Protein AF-A8T4Q4-F1 (afdb_monomer_lite)

Foldseek 3Di:
DPLPQAPLSVQVVVQKDKWKWFPAPDTDTDDPVNRVCLSVVVAADPHDDPQKGFMKMWIDDPVRDIDIDTDIFGADPRRGGPSVRRSVVSVVVVVVVVPPPD

Radius of gyration: 13.76 Å; chains: 1; bounding box: 28×28×41 Å

Sequence (102 aa):
MENIQTLTQLLNNSHCEYQIFDLGRRIRTIEPQLFTDVEKGQCPYPFPMQRKAHLAIAYWNEQKQPWIWFLKFELDERGLLKQADVGNFIKYVVEAMGHTPK

pLDDT: mean 90.59, std 12.46, range [36.88, 98.12]

Secondary structure (DSSP, 8-state):
-----SHHHHHHHTT-EEEEEEESSSEEEE-HHHHHHHHTTSS--SS-BTTEEEEEEEEE-TT--EEEEEEEEEB-TTS-B-HHHHHHHHHHHHHHHHT---

Structure (mmCIF, N/CA/C/O backbone):
data_AF-A8T4Q4-F1
#
_entry.id   AF-A8T4Q4-F1
#
loop_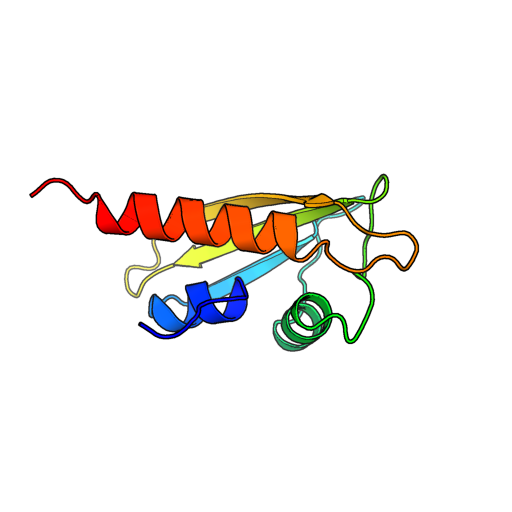
_atom_site.group_PDB
_atom_site.id
_atom_site.type_symbol
_atom_site.label_atom_id
_atom_site.label_alt_id
_atom_site.label_comp_id
_atom_site.label_asym_id
_atom_site.label_entity_id
_atom_site.label_seq_id
_atom_site.pdbx_PDB_ins_code
_atom_site.Cartn_x
_atom_site.Cartn_y
_atom_site.Cartn_z
_atom_site.occupancy
_atom_site.B_iso_or_equiv
_atom_site.auth_seq_id
_atom_site.auth_comp_id
_atom_site.auth_asym_id
_atom_site.auth_atom_id
_atom_site.pdbx_PDB_model_num
ATOM 1 N N . MET A 1 1 ? 12.417 0.849 17.527 1.00 46.66 1 MET A N 1
ATOM 2 C CA . MET A 1 1 ? 11.235 0.992 16.655 1.00 46.66 1 MET A CA 1
ATOM 3 C C . MET A 1 1 ? 11.464 0.089 15.467 1.00 46.66 1 MET A C 1
ATOM 5 O O . MET A 1 1 ? 12.522 0.202 14.858 1.00 46.66 1 MET A O 1
ATOM 9 N N . GLU A 1 2 ? 10.563 -0.853 15.206 1.00 54.28 2 GLU A N 1
ATOM 10 C CA . GLU A 1 2 ? 10.628 -1.644 13.975 1.00 54.28 2 GLU A CA 1
ATOM 11 C C . GLU A 1 2 ? 10.638 -0.699 12.769 1.00 54.28 2 GLU A C 1
ATOM 13 O O . GLU A 1 2 ? 9.939 0.316 12.759 1.00 54.28 2 GLU A O 1
ATOM 18 N N . ASN A 1 3 ? 11.488 -0.986 11.786 1.00 77.69 3 ASN A N 1
ATOM 19 C CA . ASN A 1 3 ? 11.609 -0.167 10.589 1.00 77.69 3 ASN A CA 1
ATOM 20 C C . ASN A 1 3 ? 10.406 -0.479 9.683 1.00 77.69 3 ASN A C 1
ATOM 22 O O . ASN A 1 3 ? 10.453 -1.432 8.907 1.00 77.69 3 ASN A O 1
ATOM 26 N N . ILE A 1 4 ? 9.302 0.255 9.859 1.00 86.88 4 ILE A N 1
ATOM 27 C CA . ILE A 1 4 ? 8.089 0.104 9.046 1.00 86.88 4 ILE A CA 1
ATOM 28 C C . ILE A 1 4 ? 8.423 0.558 7.623 1.00 86.88 4 ILE A C 1
ATOM 30 O O . ILE A 1 4 ? 8.680 1.737 7.389 1.00 86.88 4 ILE A O 1
ATOM 34 N N . GLN A 1 5 ? 8.438 -0.385 6.682 1.00 89.69 5 GLN A N 1
ATOM 35 C CA . GLN A 1 5 ? 8.860 -0.159 5.294 1.00 89.69 5 GLN A CA 1
ATOM 36 C C . GLN A 1 5 ? 7.717 -0.320 4.286 1.00 89.69 5 GLN A C 1
ATOM 38 O O . GLN A 1 5 ? 7.858 0.093 3.140 1.00 89.69 5 GLN A O 1
ATOM 43 N N . THR A 1 6 ? 6.584 -0.890 4.704 1.00 93.94 6 THR A N 1
ATOM 44 C CA . THR A 1 6 ? 5.412 -1.143 3.851 1.00 93.94 6 THR A CA 1
ATOM 45 C C . THR A 1 6 ? 4.126 -0.635 4.503 1.00 93.94 6 THR A C 1
ATOM 47 O O . THR A 1 6 ? 4.027 -0.543 5.730 1.00 93.94 6 THR A O 1
ATOM 50 N N . LEU A 1 7 ? 3.123 -0.321 3.686 1.00 94.06 7 LEU A N 1
ATOM 51 C CA . LEU A 1 7 ? 1.774 0.029 4.122 1.00 94.06 7 LEU A CA 1
ATOM 52 C C . LEU A 1 7 ? 1.110 -1.157 4.817 1.00 94.06 7 LEU A C 1
ATOM 54 O O . LEU A 1 7 ? 0.453 -0.957 5.832 1.00 94.06 7 LEU A O 1
ATOM 58 N N . THR A 1 8 ? 1.337 -2.386 4.338 1.00 93.44 8 THR A N 1
ATOM 59 C CA . THR A 1 8 ? 0.860 -3.598 5.023 1.00 93.44 8 THR A CA 1
ATOM 60 C C . THR A 1 8 ? 1.385 -3.677 6.459 1.00 93.44 8 THR A C 1
ATOM 62 O O . THR A 1 8 ? 0.611 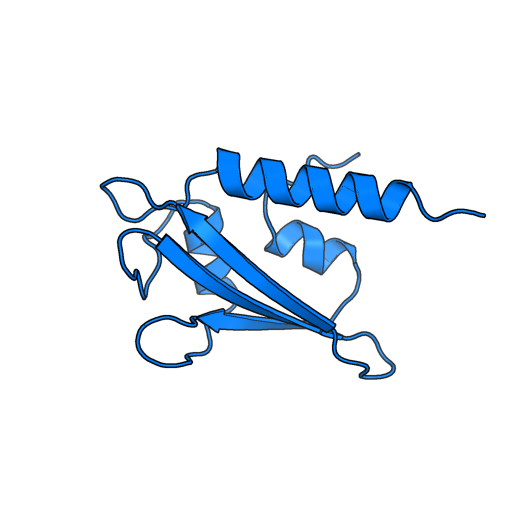-3.907 7.383 1.00 93.44 8 THR A O 1
ATOM 65 N N . GLN A 1 9 ? 2.681 -3.427 6.687 1.00 92.12 9 GLN A N 1
ATOM 66 C CA . GLN A 1 9 ? 3.233 -3.377 8.049 1.00 92.12 9 GLN A CA 1
ATOM 67 C C . GLN A 1 9 ? 2.620 -2.245 8.878 1.00 92.12 9 GLN A C 1
ATOM 69 O O . GLN A 1 9 ? 2.288 -2.456 10.041 1.00 92.12 9 GLN A O 1
ATOM 74 N N . LEU A 1 10 ? 2.456 -1.057 8.287 1.00 91.12 10 LEU A N 1
ATOM 75 C CA . LEU A 1 10 ? 1.857 0.094 8.965 1.00 91.12 10 LEU A CA 1
ATOM 76 C C . LEU A 1 10 ? 0.428 -0.208 9.447 1.00 91.12 10 LEU A C 1
ATOM 78 O O . LEU A 1 10 ? 0.097 0.098 10.589 1.00 91.12 10 LEU A O 1
ATOM 82 N N . LEU A 1 11 ? -0.390 -0.828 8.593 1.00 89.38 11 LEU A N 1
ATOM 83 C CA . LEU A 1 11 ? -1.785 -1.181 8.877 1.00 89.38 11 LEU A CA 1
ATOM 84 C C . LEU A 1 11 ? -1.898 -2.340 9.876 1.00 89.38 11 LEU A C 1
ATOM 86 O O . LEU A 1 11 ? -2.722 -2.297 10.784 1.00 89.38 11 LEU A O 1
ATOM 90 N N . ASN A 1 12 ? -1.037 -3.354 9.767 1.00 89.25 12 ASN A N 1
ATOM 91 C CA . ASN A 1 12 ? -1.018 -4.457 10.730 1.00 89.25 12 ASN A CA 1
ATOM 92 C C . ASN A 1 12 ? -0.637 -3.974 12.138 1.00 89.25 12 ASN A C 1
ATOM 94 O O . ASN A 1 12 ? -1.206 -4.434 13.127 1.00 89.25 12 ASN A O 1
ATOM 98 N N . ASN A 1 13 ? 0.280 -3.006 12.232 1.00 87.88 13 ASN A N 1
ATOM 99 C CA . ASN A 1 13 ? 0.699 -2.422 13.505 1.00 87.88 13 ASN A CA 1
ATOM 100 C C . ASN A 1 13 ? -0.366 -1.515 14.144 1.00 87.88 13 ASN A C 1
ATOM 102 O O . ASN A 1 13 ? -0.290 -1.257 15.343 1.00 87.88 13 ASN A O 1
ATOM 106 N N . SER A 1 14 ? -1.356 -1.030 13.385 1.00 80.94 14 SER A N 1
ATOM 107 C CA . SER A 1 14 ? -2.428 -0.177 13.915 1.00 80.94 14 SER A CA 1
ATOM 108 C C . SER A 1 14 ? -3.632 -0.955 14.460 1.00 80.94 14 SER A C 1
ATOM 110 O O . SER A 1 14 ? -4.612 -0.329 14.866 1.00 80.94 14 SER A O 1
ATOM 112 N N . HIS A 1 15 ? -3.581 -2.295 14.479 1.00 81.94 15 HIS A N 1
ATOM 113 C CA . HIS A 1 15 ? -4.686 -3.169 14.904 1.00 81.94 15 HIS A CA 1
ATOM 114 C C . HIS A 1 15 ? -6.024 -2.855 14.205 1.00 81.94 15 HIS A C 1
ATOM 116 O O . HIS A 1 15 ? -7.095 -3.000 14.793 1.00 81.94 15 HIS A O 1
ATOM 122 N N . CYS A 1 16 ? -5.965 -2.404 12.951 1.00 86.38 16 CYS A N 1
ATOM 123 C CA . CYS A 1 16 ? -7.139 -2.130 12.131 1.00 86.38 16 CYS A CA 1
ATOM 124 C C . CYS A 1 16 ? -7.356 -3.255 11.118 1.00 86.38 16 CYS A C 1
ATOM 126 O O . CYS A 1 16 ? -6.404 -3.811 10.570 1.00 86.38 16 CYS A O 1
ATOM 128 N N . GLU A 1 17 ? -8.616 -3.538 10.808 1.00 92.19 17 GLU A N 1
ATOM 129 C CA . GLU A 1 17 ? -8.953 -4.277 9.594 1.00 92.19 17 GLU A CA 1
ATOM 130 C C . GLU A 1 17 ? -8.868 -3.332 8.391 1.00 92.19 17 GLU A C 1
ATOM 132 O O . GLU A 1 17 ? -9.088 -2.123 8.525 1.00 92.19 17 GLU A O 1
ATOM 137 N N . TYR A 1 18 ? -8.539 -3.863 7.210 1.00 94.94 18 TYR A N 1
ATOM 138 C CA . TYR A 1 18 ? -8.406 -3.046 6.009 1.00 94.94 18 TYR A CA 1
ATOM 139 C C . TYR A 1 18 ? -8.701 -3.802 4.712 1.00 94.94 18 TYR A C 1
ATOM 141 O O . TYR A 1 18 ? -8.605 -5.025 4.627 1.00 94.94 18 TYR A O 1
ATOM 149 N N . GLN A 1 19 ? -9.027 -3.036 3.671 1.00 96.38 19 GLN A N 1
ATOM 150 C CA . GLN A 1 19 ? -9.240 -3.511 2.312 1.00 96.38 19 GLN A CA 1
ATOM 151 C C . GLN A 1 19 ? -8.578 -2.563 1.309 1.00 96.38 19 GLN A C 1
ATOM 153 O O . GLN A 1 19 ? -8.726 -1.339 1.391 1.00 96.38 19 GLN A O 1
ATOM 158 N N . ILE A 1 20 ? -7.852 -3.139 0.349 1.00 97.56 20 ILE A N 1
ATOM 159 C CA . ILE A 1 20 ? -7.137 -2.397 -0.690 1.00 97.56 20 ILE A CA 1
ATOM 160 C C . ILE A 1 20 ? -7.951 -2.395 -1.980 1.00 97.56 20 ILE A C 1
ATOM 162 O O . ILE A 1 20 ? -8.477 -3.426 -2.409 1.00 97.56 20 ILE A O 1
ATOM 166 N N . PHE A 1 21 ? -7.992 -1.239 -2.632 1.00 98.12 21 PHE A N 1
ATOM 167 C CA . PHE A 1 21 ? -8.623 -1.049 -3.925 1.00 98.12 21 PHE A CA 1
ATOM 168 C C . PHE A 1 21 ? -7.664 -0.382 -4.908 1.00 98.12 21 PHE A C 1
ATOM 170 O O . PHE A 1 21 ? -7.005 0.599 -4.575 1.00 98.12 21 PHE A O 1
ATOM 177 N N . ASP A 1 22 ? -7.640 -0.867 -6.144 1.00 98.00 22 ASP A N 1
ATOM 178 C CA . ASP A 1 22 ? -7.172 -0.094 -7.287 1.00 98.00 22 ASP A CA 1
ATOM 179 C C . ASP A 1 22 ? -8.257 0.889 -7.727 1.00 98.00 22 ASP A C 1
ATOM 181 O O . ASP A 1 22 ? -9.440 0.544 -7.786 1.00 98.00 22 ASP A O 1
ATOM 185 N N . LEU A 1 23 ? -7.833 2.101 -8.070 1.00 97.50 23 LEU A N 1
ATOM 186 C CA . LEU A 1 23 ? -8.668 3.196 -8.561 1.00 97.50 23 LEU A CA 1
ATOM 187 C C . LEU A 1 23 ? -8.277 3.612 -9.986 1.00 97.50 23 LEU A C 1
ATOM 189 O O . LEU A 1 23 ? -8.425 4.777 -10.357 1.00 97.50 23 LEU A O 1
ATOM 193 N N . GLY A 1 24 ? -7.721 2.689 -10.773 1.00 93.25 24 GLY A N 1
ATOM 194 C CA . GLY A 1 24 ? -7.341 2.925 -12.157 1.00 93.25 24 GLY A CA 1
ATOM 195 C C . GLY A 1 24 ? -8.559 2.995 -13.081 1.00 93.25 24 GLY A C 1
ATOM 196 O O . GLY A 1 24 ? -9.519 3.730 -12.866 1.00 93.25 24 GLY A O 1
ATOM 197 N N . ARG A 1 25 ? -8.546 2.205 -14.159 1.00 91.81 25 ARG A N 1
ATOM 198 C CA . ARG A 1 25 ? -9.637 2.220 -15.157 1.00 91.81 25 ARG A CA 1
ATOM 199 C C . ARG A 1 25 ? -10.982 1.733 -14.605 1.00 91.81 25 ARG A C 1
ATOM 201 O O . ARG A 1 25 ? -12.020 2.035 -15.186 1.00 91.81 25 ARG A O 1
ATOM 208 N N . ARG A 1 26 ? -10.962 0.907 -13.559 1.00 94.62 26 ARG A N 1
ATOM 209 C CA . ARG A 1 26 ? -12.135 0.388 -12.843 1.00 94.62 26 ARG A CA 1
ATOM 210 C C . ARG A 1 26 ? -11.747 0.210 -11.385 1.00 94.62 26 ARG A C 1
ATOM 212 O O . ARG A 1 26 ? -10.619 -0.198 -11.133 1.00 94.62 26 ARG A O 1
ATOM 219 N N . ILE A 1 27 ? -12.690 0.415 -10.472 1.00 96.69 27 ILE A N 1
ATOM 220 C CA . ILE A 1 27 ? -12.470 0.078 -9.065 1.00 96.69 27 ILE A CA 1
ATOM 221 C C . ILE A 1 27 ? -12.365 -1.444 -8.945 1.00 96.69 27 ILE A C 1
ATOM 223 O O . ILE A 1 27 ? -13.246 -2.165 -9.422 1.00 96.69 27 ILE A O 1
ATOM 227 N N . ARG A 1 28 ? -11.273 -1.934 -8.357 1.00 97.19 28 ARG A N 1
ATOM 228 C CA . ARG A 1 28 ? -11.020 -3.368 -8.152 1.00 97.19 28 ARG A CA 1
ATOM 229 C C . ARG A 1 28 ? -10.438 -3.592 -6.775 1.00 97.19 28 ARG A C 1
ATOM 231 O O . ARG A 1 28 ? -9.574 -2.834 -6.365 1.00 97.19 28 ARG A O 1
ATOM 238 N N . THR A 1 29 ? -10.857 -4.645 -6.093 1.00 97.75 29 THR A N 1
ATOM 239 C CA . THR A 1 29 ? -10.172 -5.093 -4.880 1.00 97.75 29 THR A CA 1
ATOM 240 C C . THR A 1 29 ? -8.805 -5.669 -5.242 1.00 97.75 29 THR A C 1
ATOM 242 O O . THR A 1 29 ? -8.652 -6.311 -6.284 1.00 97.75 29 THR A O 1
ATOM 245 N N . ILE A 1 30 ? -7.806 -5.429 -4.395 1.00 97.69 30 ILE A N 1
ATOM 246 C CA . ILE A 1 30 ? -6.499 -6.081 -4.483 1.00 97.69 30 ILE A CA 1
ATOM 247 C C . ILE A 1 30 ? -6.392 -7.033 -3.298 1.00 97.69 30 ILE A C 1
ATOM 249 O O . ILE A 1 30 ? -6.554 -6.618 -2.152 1.00 97.69 30 ILE A O 1
ATOM 253 N N . GLU A 1 31 ? -6.125 -8.306 -3.583 1.00 97.19 31 GLU A N 1
ATOM 254 C CA . GLU A 1 31 ? -5.911 -9.311 -2.544 1.00 97.19 31 GLU A CA 1
ATOM 255 C C . GLU A 1 31 ? -4.727 -8.918 -1.641 1.00 97.19 31 GLU A C 1
ATOM 257 O O . GLU A 1 31 ? -3.684 -8.511 -2.168 1.00 97.19 31 GLU A O 1
ATOM 262 N N . PRO A 1 32 ? -4.826 -9.069 -0.305 1.00 94.62 32 PRO A N 1
ATOM 263 C CA . PRO A 1 32 ? -3.769 -8.648 0.618 1.00 94.62 32 PRO A CA 1
ATOM 264 C C . PRO A 1 32 ? -2.397 -9.262 0.311 1.00 94.62 32 PRO A C 1
ATOM 266 O O . PRO A 1 32 ? -1.377 -8.574 0.375 1.00 94.62 32 PRO A O 1
ATOM 269 N N . GLN A 1 33 ? -2.365 -10.542 -0.079 1.00 95.88 33 GLN A N 1
ATOM 270 C CA . GLN A 1 33 ? -1.121 -11.218 -0.453 1.00 95.88 33 GLN A CA 1
ATOM 271 C C . GLN A 1 33 ? -0.515 -10.619 -1.726 1.00 95.88 33 GLN A C 1
ATOM 273 O O . GLN A 1 33 ? 0.672 -10.312 -1.750 1.00 95.88 33 GLN A O 1
ATOM 278 N N . LEU A 1 34 ? -1.334 -10.382 -2.757 1.00 97.44 34 LEU A N 1
ATOM 279 C CA . LEU A 1 34 ? -0.874 -9.746 -3.992 1.00 97.44 34 LEU A CA 1
ATOM 280 C C . LEU A 1 34 ? -0.309 -8.352 -3.707 1.00 97.44 34 LEU A C 1
ATOM 282 O O . LEU A 1 34 ? 0.746 -7.998 -4.224 1.00 97.44 34 LEU A O 1
ATOM 286 N N . PHE A 1 35 ? -0.984 -7.568 -2.865 1.00 96.88 35 PHE A N 1
ATOM 287 C CA . PHE A 1 35 ? -0.492 -6.251 -2.474 1.00 96.88 35 PHE A CA 1
ATOM 288 C C . PHE A 1 35 ? 0.845 -6.344 -1.726 1.00 96.88 35 PHE A C 1
ATOM 290 O O . PHE A 1 35 ? 1.781 -5.624 -2.061 1.00 96.88 35 PHE A O 1
ATOM 297 N N . THR A 1 36 ? 0.976 -7.294 -0.799 1.00 96.06 36 THR A N 1
ATOM 298 C CA . THR A 1 36 ? 2.230 -7.560 -0.078 1.00 96.06 36 THR A CA 1
ATOM 299 C C . THR A 1 36 ? 3.382 -7.890 -1.035 1.00 96.06 36 THR A C 1
ATOM 301 O O . THR A 1 36 ? 4.500 -7.403 -0.855 1.00 96.06 36 THR A O 1
ATOM 304 N N . ASP A 1 37 ? 3.126 -8.698 -2.064 1.00 97.38 37 ASP A N 1
ATOM 305 C CA . ASP A 1 37 ? 4.135 -9.078 -3.058 1.00 97.38 37 ASP A CA 1
ATOM 306 C C . ASP A 1 37 ? 4.557 -7.873 -3.920 1.00 97.38 37 ASP A C 1
ATOM 308 O O . ASP A 1 37 ? 5.744 -7.699 -4.215 1.00 97.38 37 ASP A O 1
ATOM 312 N N . VAL A 1 38 ? 3.608 -6.992 -4.263 1.00 97.38 38 VAL A N 1
ATOM 313 C CA . VAL A 1 38 ? 3.883 -5.718 -4.949 1.00 97.38 38 VAL A CA 1
ATOM 314 C C . VAL A 1 38 ? 4.752 -4.806 -4.083 1.00 97.38 38 VAL A C 1
ATOM 316 O O . VAL A 1 38 ? 5.742 -4.256 -4.569 1.00 97.38 38 VAL A O 1
ATOM 319 N N . GLU A 1 39 ? 4.422 -4.653 -2.800 1.00 96.12 39 GLU A N 1
ATOM 320 C CA . GLU A 1 39 ? 5.196 -3.826 -1.867 1.00 96.12 39 GLU A CA 1
ATOM 321 C C . GLU A 1 39 ? 6.629 -4.337 -1.697 1.00 96.12 39 GLU A C 1
ATOM 323 O O . GLU A 1 39 ? 7.559 -3.539 -1.607 1.00 96.12 39 GLU A O 1
ATOM 328 N N . LYS A 1 40 ? 6.835 -5.657 -1.748 1.00 95.50 40 LYS A N 1
ATOM 329 C CA . LYS A 1 40 ? 8.164 -6.290 -1.715 1.00 95.50 40 LYS A CA 1
ATOM 330 C C . LYS A 1 40 ? 8.902 -6.253 -3.058 1.00 95.50 40 LYS A C 1
ATOM 332 O O . LYS A 1 40 ? 10.021 -6.757 -3.148 1.00 95.50 40 LYS A O 1
ATOM 337 N N . GLY A 1 41 ? 8.291 -5.706 -4.111 1.00 95.88 41 GLY A N 1
ATOM 338 C CA . GLY A 1 41 ? 8.856 -5.685 -5.461 1.00 95.88 41 GLY A CA 1
ATOM 339 C C . GLY A 1 41 ? 8.984 -7.071 -6.104 1.00 95.88 41 GLY A C 1
ATOM 340 O O . GLY A 1 41 ? 9.774 -7.245 -7.033 1.00 95.88 41 GLY A O 1
ATOM 341 N N . GLN A 1 42 ? 8.238 -8.063 -5.610 1.00 97.38 42 GLN A N 1
ATOM 342 C CA . GLN A 1 42 ? 8.238 -9.433 -6.134 1.00 97.38 42 GLN A CA 1
ATOM 343 C C . GLN A 1 42 ? 7.413 -9.546 -7.420 1.00 97.38 42 GLN A C 1
ATOM 345 O O . GLN A 1 42 ? 7.698 -10.392 -8.267 1.00 97.38 42 GLN A O 1
ATOM 350 N N . CYS A 1 43 ? 6.425 -8.668 -7.598 1.00 97.44 43 CYS A N 1
ATOM 351 C CA . CYS A 1 43 ? 5.631 -8.561 -8.814 1.00 97.44 43 CYS A CA 1
ATOM 352 C C . CYS A 1 43 ? 5.290 -7.089 -9.134 1.00 97.44 43 CYS A C 1
ATOM 354 O O . CYS A 1 43 ? 5.340 -6.230 -8.248 1.00 97.44 43 CYS A O 1
ATOM 356 N N . PRO A 1 44 ? 4.986 -6.763 -10.405 1.00 97.69 44 PRO A N 1
ATOM 357 C CA . PRO A 1 44 ? 4.534 -5.429 -10.785 1.00 97.69 44 PRO A CA 1
ATOM 358 C C . PRO A 1 44 ? 3.145 -5.119 -10.229 1.00 97.69 44 PRO A C 1
ATOM 360 O O . PRO A 1 44 ? 2.329 -6.016 -10.012 1.00 97.69 44 PRO A O 1
ATOM 363 N N . TYR A 1 45 ? 2.847 -3.828 -10.076 1.00 97.94 45 TYR A N 1
ATOM 364 C CA . TYR A 1 45 ? 1.501 -3.383 -9.739 1.00 97.94 45 TYR A CA 1
ATOM 365 C C . TYR A 1 45 ? 0.501 -3.878 -10.804 1.00 97.94 45 TYR A C 1
ATOM 367 O O . TYR A 1 45 ? 0.736 -3.656 -11.995 1.00 97.94 45 TYR A O 1
ATOM 375 N N . PRO A 1 46 ? -0.614 -4.532 -10.424 1.00 96.38 46 PRO A N 1
ATOM 376 C CA . PRO A 1 46 ? -1.461 -5.269 -11.367 1.00 96.38 46 PRO A CA 1
ATOM 377 C C . PRO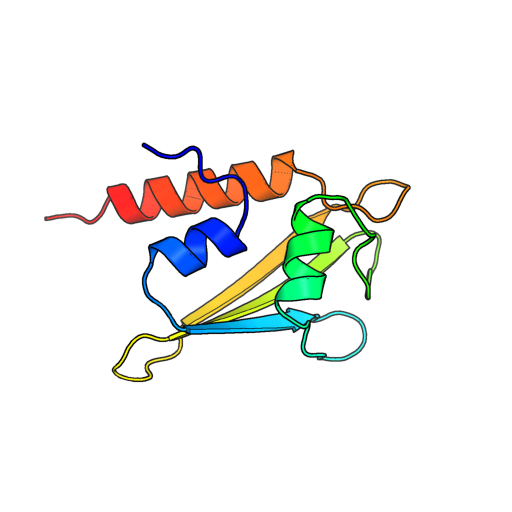 A 1 46 ? -2.261 -4.378 -12.327 1.00 96.38 46 PRO A C 1
ATOM 379 O O . PRO A 1 46 ? -2.643 -4.826 -13.411 1.00 96.38 46 PRO A O 1
ATOM 382 N N . PHE A 1 47 ? -2.535 -3.123 -11.954 1.00 96.62 47 PHE A N 1
ATOM 383 C CA . PHE A 1 47 ? -3.461 -2.249 -12.686 1.00 96.62 47 PHE A CA 1
ATOM 384 C C . PHE A 1 47 ? -2.889 -0.839 -12.939 1.00 96.62 47 PHE A C 1
ATOM 386 O O . PHE A 1 47 ? -3.521 0.163 -12.605 1.00 96.62 47 PHE A O 1
ATOM 393 N N . PRO A 1 48 ? -1.692 -0.708 -13.541 1.00 96.25 48 PRO A N 1
ATOM 394 C CA . PRO A 1 48 ? -1.023 0.580 -13.662 1.00 96.25 48 PRO A CA 1
ATOM 395 C C . PRO A 1 48 ? -1.810 1.540 -14.563 1.00 96.25 48 PRO A C 1
ATOM 397 O O . PRO A 1 48 ? -2.281 1.174 -15.648 1.00 96.25 48 PRO A O 1
ATOM 400 N N . MET A 1 49 ? -1.898 2.806 -14.149 1.00 96.38 49 MET A N 1
ATOM 401 C CA . MET A 1 49 ? -2.495 3.876 -14.948 1.00 96.38 49 MET A CA 1
ATOM 402 C C . MET A 1 49 ? -1.547 5.070 -15.006 1.00 96.38 49 MET A C 1
ATOM 404 O O . MET A 1 49 ? -1.223 5.669 -13.983 1.00 96.38 49 MET A O 1
ATOM 408 N N . GLN A 1 50 ? -1.100 5.407 -16.222 1.00 95.12 50 GLN A N 1
ATOM 409 C CA . GLN A 1 50 ? -0.125 6.478 -16.477 1.00 95.12 50 GLN A CA 1
ATOM 410 C C . GLN A 1 50 ? 1.167 6.323 -15.651 1.00 95.12 50 GLN A C 1
ATOM 412 O O . GLN A 1 50 ? 1.650 7.290 -15.075 1.00 95.12 50 GLN A O 1
ATOM 417 N N . ARG A 1 51 ? 1.713 5.097 -15.586 1.00 96.00 51 ARG A N 1
ATOM 418 C CA . ARG A 1 51 ? 2.905 4.740 -14.785 1.00 96.00 51 ARG A CA 1
ATOM 419 C C . ARG A 1 51 ? 2.762 5.009 -13.278 1.00 96.00 51 ARG A C 1
ATOM 421 O O . ARG A 1 51 ? 3.759 5.203 -12.596 1.00 96.00 51 ARG A O 1
ATOM 428 N N . LYS A 1 52 ? 1.536 4.989 -12.750 1.00 97.75 52 LYS A N 1
ATOM 429 C CA . LYS A 1 52 ? 1.266 5.136 -11.316 1.00 97.75 52 LYS A CA 1
ATOM 430 C C . LYS A 1 52 ? 0.365 4.019 -10.807 1.00 97.75 52 LYS A C 1
ATOM 432 O O . LYS A 1 52 ? -0.488 3.521 -11.551 1.00 97.75 52 LYS A O 1
ATOM 437 N N . ALA A 1 53 ? 0.536 3.670 -9.538 1.00 97.81 53 ALA A N 1
ATOM 438 C CA . ALA A 1 53 ? -0.448 2.924 -8.765 1.00 97.81 53 ALA A CA 1
ATOM 439 C C . ALA A 1 53 ? -1.442 3.921 -8.166 1.00 97.81 53 ALA A C 1
ATOM 441 O O . ALA A 1 53 ? -1.032 4.818 -7.431 1.00 97.81 53 ALA A O 1
ATOM 442 N N . HIS A 1 54 ? -2.728 3.791 -8.498 1.00 97.94 54 HIS A N 1
ATOM 443 C CA . HIS A 1 54 ? -3.802 4.605 -7.920 1.00 97.94 54 HIS A CA 1
ATOM 444 C C . HIS A 1 54 ? -4.554 3.720 -6.940 1.00 97.94 54 HIS A C 1
ATOM 446 O O . HIS A 1 54 ? -5.179 2.749 -7.353 1.00 97.94 54 HIS A O 1
ATOM 452 N N . LEU A 1 55 ? -4.465 4.035 -5.656 1.00 97.06 55 LEU A N 1
ATOM 453 C CA . LEU A 1 55 ? -4.874 3.150 -4.575 1.00 97.06 55 LEU A CA 1
ATOM 454 C C . LEU A 1 55 ? -5.901 3.830 -3.674 1.00 97.06 55 LEU A C 1
ATOM 456 O O . LEU A 1 55 ? -5.792 5.021 -3.378 1.00 97.06 55 LEU A O 1
ATOM 460 N N . ALA A 1 56 ? -6.847 3.041 -3.182 1.00 97.62 56 ALA A N 1
ATOM 461 C CA . ALA A 1 56 ? -7.572 3.327 -1.958 1.00 97.62 56 ALA A CA 1
ATOM 462 C C . ALA A 1 56 ? -7.260 2.256 -0.916 1.00 97.62 56 ALA A C 1
ATOM 464 O O . ALA A 1 56 ? -7.235 1.069 -1.232 1.00 97.62 56 ALA A O 1
ATOM 465 N N . ILE A 1 57 ? -7.072 2.674 0.330 1.00 96.44 57 ILE A N 1
ATOM 466 C CA . ILE A 1 57 ? -7.000 1.765 1.474 1.00 96.44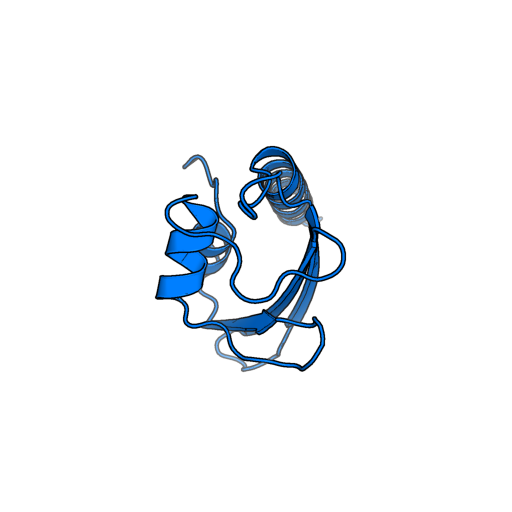 57 ILE A CA 1
ATOM 467 C C . ILE A 1 57 ? -8.104 2.185 2.427 1.00 96.44 57 ILE A C 1
ATOM 469 O O . ILE A 1 57 ? -8.004 3.238 3.055 1.00 96.44 57 ILE A O 1
ATOM 473 N N . ALA A 1 58 ? -9.166 1.388 2.485 1.00 95.44 58 ALA A N 1
ATOM 474 C CA . ALA A 1 58 ? -10.205 1.543 3.491 1.00 95.44 58 ALA A CA 1
ATOM 475 C C . ALA A 1 58 ? -9.789 0.752 4.729 1.00 95.44 58 ALA A C 1
ATOM 477 O O . ALA A 1 58 ? -9.394 -0.403 4.595 1.00 95.44 58 ALA A O 1
ATOM 478 N N . TYR A 1 59 ? -9.869 1.352 5.909 1.00 93.69 59 TYR A N 1
ATOM 479 C CA . TYR A 1 59 ? -9.519 0.702 7.167 1.00 93.69 59 TYR A CA 1
ATOM 480 C C . TYR A 1 59 ? -10.480 1.122 8.275 1.00 93.69 59 TYR A C 1
ATOM 482 O O . TYR A 1 59 ? -11.038 2.221 8.238 1.00 93.69 59 TYR A O 1
ATOM 490 N N . TRP A 1 60 ? -10.719 0.234 9.233 1.00 92.88 60 TRP A N 1
ATOM 491 C CA . TRP A 1 60 ? -11.669 0.459 10.320 1.00 92.88 60 TRP A CA 1
ATOM 492 C C . TRP A 1 60 ? -11.213 -0.212 11.614 1.00 92.88 60 TRP A C 1
ATOM 494 O O . TRP A 1 60 ? -10.464 -1.190 11.614 1.00 92.88 60 TRP A O 1
ATOM 504 N N . ASN A 1 61 ? -11.683 0.346 12.728 1.00 86.56 61 ASN A N 1
ATOM 505 C CA . ASN A 1 61 ? -11.518 -0.221 14.062 1.00 86.56 61 ASN A CA 1
ATOM 506 C C . ASN A 1 61 ? -12.719 -1.116 14.430 1.00 86.56 61 ASN A C 1
ATOM 508 O O . ASN A 1 61 ? -13.663 -1.270 13.653 1.00 86.56 61 ASN A O 1
ATOM 512 N N . GLU A 1 62 ? -12.731 -1.651 15.652 1.00 84.94 62 GLU A N 1
ATOM 513 C CA . GLU A 1 62 ? -13.831 -2.481 16.174 1.00 84.94 62 GLU A CA 1
ATOM 514 C C . GLU A 1 62 ? -15.208 -1.790 16.128 1.00 84.94 62 GLU A C 1
ATOM 516 O O . GLU A 1 62 ? -16.238 -2.449 15.989 1.00 84.94 62 GLU A O 1
ATOM 521 N N . GLN A 1 63 ? -15.242 -0.453 16.186 1.00 87.19 63 GLN A N 1
ATOM 522 C CA . GLN A 1 63 ? -16.470 0.346 16.077 1.00 87.19 63 GLN A CA 1
ATOM 523 C C . GLN A 1 63 ? -16.980 0.452 14.628 1.00 87.19 63 GLN A C 1
ATOM 525 O O . GLN A 1 63 ? -18.012 1.076 14.382 1.00 87.19 63 GLN A O 1
ATOM 530 N N . LYS A 1 64 ? -16.275 -0.162 13.666 1.00 84.25 64 LYS A N 1
ATOM 531 C CA . LYS A 1 64 ? -16.571 -0.177 12.226 1.00 84.25 64 LYS A CA 1
ATOM 532 C C . LYS A 1 64 ? -16.683 1.212 11.601 1.00 84.25 64 LYS A C 1
ATOM 534 O O . LYS A 1 64 ? -17.346 1.371 10.578 1.00 84.25 64 LYS A O 1
ATOM 539 N N . GLN A 1 65 ? -16.038 2.218 12.190 1.00 85.75 65 GLN A N 1
ATOM 540 C CA . GLN A 1 65 ? -15.949 3.541 11.585 1.00 85.75 65 GLN A CA 1
ATOM 541 C C . GLN A 1 65 ? -14.883 3.510 10.480 1.00 85.75 65 GLN A C 1
ATOM 543 O O . GLN A 1 65 ? -13.713 3.276 10.791 1.00 85.75 65 GLN A O 1
ATOM 548 N N . PRO A 1 66 ? -15.250 3.728 9.203 1.00 87.56 66 PRO A N 1
ATOM 549 C CA . PRO A 1 66 ? -14.297 3.617 8.116 1.00 87.56 66 PRO A CA 1
ATOM 550 C C . PRO A 1 66 ? -13.524 4.921 7.927 1.00 87.56 66 PRO A C 1
ATOM 552 O O . PRO A 1 66 ? -14.099 6.009 7.824 1.00 87.56 66 PRO A O 1
ATOM 555 N N . TRP A 1 67 ? -12.215 4.785 7.785 1.00 92.38 67 TRP A N 1
ATOM 556 C CA . TRP A 1 67 ? -11.341 5.794 7.211 1.00 92.38 67 TRP A CA 1
ATOM 557 C C . TRP A 1 67 ? -10.813 5.299 5.871 1.00 92.38 67 TRP A C 1
ATOM 559 O O . TRP A 1 67 ? -10.757 4.096 5.611 1.00 92.38 67 TRP A O 1
ATOM 569 N N . ILE A 1 68 ? -10.451 6.232 4.993 1.00 95.19 68 ILE A N 1
ATOM 570 C CA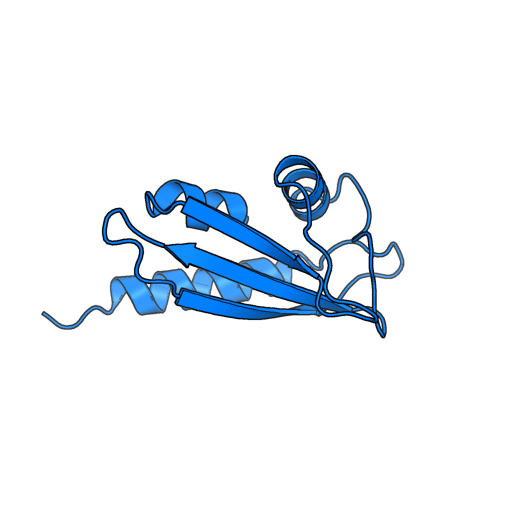 . ILE A 1 68 ? -9.933 5.889 3.673 1.00 95.19 68 ILE A CA 1
ATOM 571 C C . ILE A 1 68 ? -8.750 6.773 3.306 1.00 95.19 68 ILE A C 1
ATOM 573 O O . ILE A 1 68 ? -8.816 8.000 3.385 1.00 95.19 68 ILE A O 1
ATOM 577 N N . TRP A 1 69 ? -7.666 6.139 2.875 1.00 95.69 69 TRP A N 1
ATOM 578 C CA . TRP A 1 69 ? -6.563 6.822 2.214 1.00 95.69 69 TRP A CA 1
ATOM 579 C C . TRP A 1 69 ? -6.722 6.716 0.710 1.00 95.69 69 TRP A C 1
ATOM 581 O O . TRP A 1 69 ? -6.953 5.628 0.193 1.00 95.69 69 TRP A O 1
ATOM 591 N N . PHE A 1 70 ? -6.537 7.835 0.014 1.00 97.19 70 PHE A N 1
ATOM 592 C CA . PHE A 1 70 ? -6.412 7.881 -1.439 1.00 97.19 70 PHE A CA 1
ATOM 593 C C . PHE A 1 70 ? -4.959 8.176 -1.787 1.00 97.19 70 PHE A C 1
ATOM 595 O O . PHE A 1 70 ? -4.460 9.267 -1.514 1.00 97.19 70 PHE A O 1
ATOM 602 N N . LEU A 1 71 ? -4.277 7.195 -2.368 1.00 96.94 71 LEU A N 1
ATOM 603 C CA . LEU A 1 71 ? -2.835 7.220 -2.573 1.00 96.94 71 LEU A CA 1
ATOM 604 C C . LEU A 1 71 ? -2.501 7.118 -4.059 1.00 96.94 71 LEU A C 1
ATOM 606 O O . LEU A 1 71 ? -3.189 6.453 -4.837 1.00 96.94 71 LEU A O 1
ATOM 610 N N . LYS A 1 72 ? -1.416 7.785 -4.452 1.00 97.12 72 LYS A N 1
ATOM 611 C CA . LYS A 1 72 ? -0.821 7.660 -5.781 1.00 97.12 72 LYS A CA 1
ATOM 612 C C . LYS A 1 72 ? 0.685 7.521 -5.637 1.00 97.12 72 LYS A C 1
ATOM 614 O O . LYS A 1 72 ? 1.319 8.432 -5.115 1.00 97.12 72 LYS A O 1
ATOM 619 N N . PHE A 1 73 ? 1.236 6.417 -6.128 1.00 97.62 73 PHE A N 1
ATOM 620 C CA . PHE A 1 73 ? 2.679 6.169 -6.127 1.00 97.62 73 PHE A CA 1
ATOM 621 C C . PHE A 1 73 ? 3.199 6.030 -7.549 1.00 97.62 73 PHE A C 1
ATOM 623 O O . PHE A 1 73 ? 2.525 5.445 -8.402 1.00 97.62 73 PHE A O 1
ATOM 630 N N . GLU A 1 74 ? 4.394 6.558 -7.810 1.00 97.75 74 GLU A N 1
ATOM 631 C CA . GLU A 1 74 ? 5.048 6.353 -9.095 1.00 97.75 74 GLU A CA 1
ATOM 632 C C . GLU A 1 74 ? 5.511 4.900 -9.231 1.00 97.75 74 GLU A C 1
ATOM 634 O O . GLU A 1 74 ? 5.952 4.259 -8.271 1.00 97.75 74 GLU A O 1
ATOM 639 N N . LEU A 1 75 ? 5.443 4.395 -10.459 1.00 98.06 75 LEU A N 1
ATOM 640 C CA . LEU A 1 75 ? 5.984 3.098 -10.837 1.00 98.06 75 LEU A CA 1
ATOM 641 C C . LEU A 1 75 ? 7.266 3.278 -11.651 1.00 98.06 75 LEU A C 1
ATOM 643 O O . LEU A 1 75 ? 7.432 4.251 -12.398 1.00 98.06 75 LEU A O 1
ATOM 647 N N . ASP A 1 76 ? 8.191 2.336 -11.510 1.00 96.81 76 ASP A N 1
ATOM 648 C CA . ASP A 1 76 ? 9.382 2.274 -12.353 1.00 96.81 76 ASP A CA 1
ATOM 649 C C . ASP A 1 76 ? 9.075 1.708 -13.759 1.00 96.81 76 ASP A C 1
ATOM 651 O O . ASP A 1 76 ? 7.928 1.431 -14.115 1.00 96.81 76 ASP A O 1
ATOM 655 N N . GLU A 1 77 ? 10.106 1.571 -14.596 1.00 96.31 77 GLU A N 1
ATOM 656 C CA . GLU A 1 77 ? 9.999 0.995 -15.952 1.00 96.31 77 GLU A CA 1
ATOM 657 C C . GLU A 1 77 ? 9.479 -0.458 -15.948 1.00 96.31 77 GLU A C 1
ATOM 659 O O . GLU A 1 77 ? 8.912 -0.918 -16.936 1.00 96.31 77 GLU A O 1
ATOM 664 N N . ARG A 1 78 ? 9.651 -1.185 -14.836 1.00 96.31 78 ARG A N 1
ATOM 665 C CA . ARG A 1 78 ? 9.198 -2.570 -14.651 1.00 96.31 78 ARG A CA 1
ATOM 666 C C . ARG A 1 78 ? 7.797 -2.648 -14.039 1.00 96.31 78 ARG A C 1
ATOM 668 O O . ARG A 1 78 ? 7.282 -3.749 -13.867 1.00 96.31 78 ARG A O 1
ATOM 675 N N . GLY A 1 79 ? 7.178 -1.512 -13.713 1.00 97.06 79 GLY A N 1
ATOM 676 C CA . GLY A 1 79 ? 5.879 -1.451 -13.047 1.00 97.06 79 GLY A CA 1
ATOM 677 C C . GLY A 1 79 ? 5.936 -1.717 -11.539 1.00 97.06 79 GLY A C 1
ATOM 678 O O . GLY A 1 79 ? 4.889 -1.963 -10.941 1.00 97.06 79 GLY A O 1
ATOM 679 N N . LEU A 1 80 ? 7.121 -1.689 -10.924 1.00 98.00 80 LEU A N 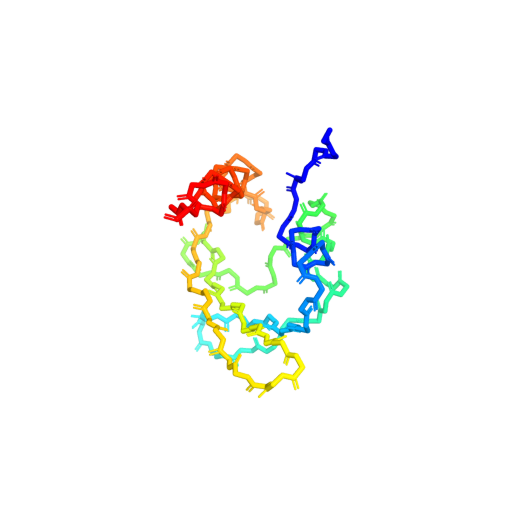1
ATOM 680 C CA . LEU A 1 80 ? 7.293 -1.835 -9.477 1.00 98.00 80 LEU A CA 1
ATOM 681 C C . LEU A 1 80 ? 7.059 -0.495 -8.777 1.00 98.00 80 LEU A C 1
ATOM 683 O O . LEU A 1 80 ? 7.360 0.564 -9.334 1.00 98.00 80 LEU A O 1
ATOM 687 N N . LEU A 1 81 ? 6.556 -0.536 -7.541 1.00 97.31 81 LEU A N 1
ATOM 688 C CA . LEU A 1 81 ? 6.445 0.657 -6.702 1.00 97.31 81 LEU A CA 1
ATOM 689 C C . LEU A 1 81 ? 7.830 1.257 -6.450 1.00 97.31 81 LEU A C 1
ATOM 691 O O . LEU A 1 81 ? 8.761 0.559 -6.033 1.00 97.31 81 LEU A O 1
ATOM 695 N N . LYS A 1 82 ? 7.958 2.573 -6.634 1.00 95.75 82 LYS A N 1
ATOM 696 C CA . LYS A 1 82 ? 9.143 3.290 -6.165 1.00 95.75 82 LYS A CA 1
ATOM 697 C C . LYS A 1 82 ? 9.128 3.333 -4.639 1.00 95.75 82 LYS A C 1
ATOM 699 O O . LYS A 1 82 ? 8.406 4.119 -4.035 1.00 95.75 82 LYS A O 1
ATOM 704 N N . GLN A 1 83 ? 9.969 2.507 -4.022 1.00 91.81 83 GLN A N 1
ATOM 705 C CA . GLN A 1 83 ? 10.037 2.341 -2.563 1.00 91.81 83 GLN A CA 1
ATOM 706 C C . GLN A 1 83 ? 10.273 3.656 -1.805 1.00 91.81 83 GLN A C 1
ATOM 708 O O . GLN A 1 83 ? 9.782 3.824 -0.693 1.00 91.81 83 GLN A O 1
ATOM 713 N N . ALA A 1 84 ? 10.971 4.617 -2.418 1.00 92.75 84 ALA A N 1
ATOM 714 C CA . ALA A 1 84 ? 11.167 5.944 -1.839 1.00 92.75 84 ALA A CA 1
ATOM 715 C C . ALA A 1 84 ? 9.843 6.704 -1.629 1.00 92.75 84 ALA A C 1
ATOM 717 O O . ALA A 1 84 ? 9.667 7.332 -0.588 1.00 92.75 84 ALA A O 1
ATOM 718 N N . ASP A 1 85 ? 8.899 6.621 -2.572 1.00 93.62 85 ASP A N 1
ATOM 719 C CA . ASP A 1 85 ? 7.612 7.321 -2.475 1.00 93.62 85 ASP A CA 1
ATOM 720 C C . ASP A 1 85 ? 6.755 6.728 -1.348 1.00 93.62 85 ASP A C 1
ATOM 722 O O . ASP A 1 85 ? 6.172 7.462 -0.548 1.00 93.62 85 ASP A O 1
ATOM 726 N N . VAL A 1 86 ? 6.737 5.394 -1.250 1.00 94.25 86 VAL A N 1
ATOM 727 C CA . VAL A 1 86 ? 6.039 4.661 -0.184 1.00 94.25 86 VAL A CA 1
ATOM 728 C C . VAL A 1 86 ? 6.661 4.977 1.177 1.00 94.25 86 VAL A C 1
ATOM 730 O O . VAL A 1 86 ? 5.949 5.338 2.113 1.00 94.25 86 VAL A O 1
ATOM 733 N N . GLY A 1 87 ? 7.992 4.925 1.282 1.00 94.00 87 GLY A N 1
ATOM 734 C CA . GLY A 1 87 ? 8.717 5.244 2.512 1.00 94.00 87 GLY A CA 1
ATOM 735 C C . GLY A 1 87 ? 8.497 6.685 2.982 1.00 94.00 87 GLY A C 1
ATOM 736 O O . GLY A 1 87 ? 8.285 6.915 4.172 1.00 94.00 87 GLY A O 1
ATOM 737 N N . ASN A 1 88 ? 8.471 7.653 2.060 1.00 93.75 88 ASN A N 1
ATOM 738 C CA . ASN A 1 88 ? 8.162 9.050 2.378 1.00 93.75 88 ASN A CA 1
ATOM 739 C C . ASN A 1 88 ? 6.748 9.207 2.947 1.00 93.75 88 ASN A C 1
ATOM 741 O O . ASN A 1 88 ? 6.557 9.925 3.929 1.00 93.75 88 ASN A O 1
ATOM 745 N N . PHE A 1 89 ? 5.764 8.516 2.365 1.00 94.25 89 PHE A N 1
ATOM 746 C CA . PHE A 1 89 ? 4.400 8.525 2.884 1.00 94.25 89 PHE A CA 1
ATOM 747 C C . PHE A 1 89 ? 4.309 7.882 4.274 1.00 94.25 89 PHE A C 1
ATOM 749 O O . PHE A 1 89 ? 3.712 8.468 5.173 1.00 94.25 89 PHE A O 1
ATOM 756 N N . ILE A 1 90 ? 4.939 6.722 4.488 1.00 93.25 90 ILE A N 1
ATOM 757 C CA . ILE A 1 90 ? 4.961 6.061 5.803 1.00 93.25 90 ILE A CA 1
ATOM 758 C C . ILE A 1 90 ? 5.577 6.985 6.853 1.00 93.25 90 ILE A C 1
ATOM 760 O O . ILE A 1 90 ? 5.003 7.156 7.926 1.00 93.25 90 ILE A O 1
ATOM 764 N N . LYS A 1 91 ? 6.709 7.625 6.536 1.00 91.94 91 LYS A N 1
ATOM 765 C CA . LYS A 1 91 ? 7.351 8.596 7.424 1.00 91.94 91 LYS A CA 1
ATOM 766 C C . LYS A 1 91 ? 6.398 9.737 7.782 1.00 91.94 91 LYS A C 1
ATOM 768 O O . LYS A 1 91 ? 6.234 10.024 8.962 1.00 91.94 91 LYS A O 1
ATOM 773 N N . TYR A 1 92 ? 5.731 10.323 6.788 1.00 91.62 92 TYR A N 1
ATOM 774 C CA . TYR A 1 92 ? 4.735 11.374 7.001 1.00 91.62 92 TYR A CA 1
ATOM 775 C C . TYR A 1 92 ? 3.600 10.925 7.937 1.00 91.62 92 TYR A C 1
ATOM 777 O O . TYR A 1 92 ? 3.250 11.645 8.870 1.00 91.62 92 TYR A O 1
ATOM 785 N N . VAL A 1 93 ? 3.050 9.722 7.735 1.00 90.06 93 VAL A N 1
ATOM 786 C CA . VAL A 1 93 ? 1.967 9.188 8.577 1.00 90.06 93 VAL A CA 1
ATOM 787 C C . VAL A 1 93 ? 2.449 8.912 10.002 1.00 90.06 93 VAL A C 1
ATOM 789 O O . VAL A 1 93 ? 1.777 9.295 10.956 1.00 90.06 93 VAL A O 1
ATOM 792 N N . VAL A 1 94 ? 3.618 8.289 10.171 1.00 87.69 94 VAL A N 1
ATOM 793 C CA . VAL A 1 94 ? 4.204 8.014 11.494 1.00 87.69 94 VAL A CA 1
ATOM 794 C C . VAL A 1 94 ? 4.496 9.314 12.245 1.00 87.69 94 VAL A C 1
ATOM 796 O O . VAL A 1 94 ? 4.194 9.410 13.434 1.00 87.69 94 VAL A O 1
ATOM 799 N N . GLU A 1 95 ? 5.024 10.331 11.563 1.00 88.50 95 GLU A N 1
ATOM 800 C CA . GLU A 1 95 ? 5.245 11.656 12.146 1.00 88.50 95 GLU A CA 1
ATOM 801 C C . GLU A 1 95 ? 3.923 12.310 12.562 1.00 88.50 95 GLU A C 1
ATOM 803 O O . GLU A 1 95 ? 3.823 12.797 13.687 1.00 88.50 95 GLU A O 1
ATOM 808 N N . ALA A 1 96 ? 2.894 12.270 11.713 1.00 86.94 96 ALA A N 1
ATOM 809 C CA . ALA A 1 96 ? 1.579 12.828 12.025 1.00 86.94 96 ALA A CA 1
ATOM 810 C C . ALA A 1 96 ? 0.903 12.121 13.214 1.00 86.94 96 ALA A C 1
ATOM 812 O O . ALA A 1 96 ? 0.309 12.783 14.063 1.00 86.94 96 ALA A O 1
ATOM 813 N N . MET A 1 97 ? 1.032 10.793 13.318 1.00 78.12 97 MET A N 1
ATOM 814 C CA . MET A 1 97 ? 0.505 10.019 14.450 1.00 78.12 97 MET A CA 1
ATOM 815 C C . MET A 1 97 ? 1.302 10.248 15.741 1.00 78.12 97 MET A C 1
ATOM 817 O O . MET A 1 97 ? 0.719 10.268 16.819 1.00 78.12 97 MET A O 1
ATOM 821 N N . GLY A 1 98 ? 2.619 10.461 15.652 1.00 70.06 98 GLY A N 1
ATOM 822 C CA . GLY A 1 98 ? 3.463 10.803 16.803 1.00 70.06 98 GLY A CA 1
ATOM 823 C C . GLY A 1 98 ? 3.233 12.216 17.355 1.00 70.06 98 GLY A C 1
ATOM 824 O O . GLY A 1 98 ? 3.611 12.494 18.490 1.00 70.06 98 GLY A O 1
ATOM 825 N N . HIS A 1 99 ? 2.597 13.096 16.573 1.00 56.00 99 HIS A N 1
ATOM 826 C CA . HIS A 1 99 ? 2.259 14.471 16.947 1.00 56.00 99 HIS A CA 1
ATOM 827 C C . HIS A 1 99 ? 0.836 14.634 17.499 1.00 56.00 99 HIS A C 1
ATOM 829 O O . HIS A 1 99 ? 0.357 15.766 17.546 1.00 56.00 99 HIS A O 1
ATOM 835 N N . THR A 1 100 ? 0.149 13.567 17.940 1.00 39.88 100 THR A N 1
ATOM 836 C CA . THR A 1 100 ? -1.112 13.726 18.691 1.00 39.88 100 THR A CA 1
ATOM 837 C C . THR A 1 100 ? -0.904 14.748 19.816 1.00 39.88 100 THR A C 1
ATOM 839 O O . THR A 1 100 ? -0.133 14.462 20.741 1.00 39.88 100 THR A O 1
ATOM 842 N N . PRO A 1 101 ? -1.527 15.944 19.745 1.00 40.03 101 PRO A N 1
ATOM 843 C CA . PRO A 1 101 ? -1.434 16.902 20.829 1.00 40.03 101 PRO A CA 1
ATOM 844 C C . PRO A 1 101 ? -2.085 16.251 22.048 1.00 40.03 101 PRO A C 1
ATOM 846 O O . PRO A 1 101 ? -3.155 15.651 21.924 1.00 40.03 101 PRO A O 1
ATOM 849 N N . LYS A 1 102 ? -1.405 16.318 23.194 1.00 36.88 102 LYS A N 1
ATOM 850 C CA . LYS A 1 102 ? -2.011 15.960 24.479 1.00 36.88 102 LYS A CA 1
ATOM 851 C C . LYS A 1 102 ? -3.226 16.831 24.766 1.00 36.88 102 LYS A C 1
ATOM 853 O O . LYS A 1 102 ? -3.166 18.032 24.418 1.00 36.88 102 LYS A O 1
#